Protein AF-A0A933JTI5-F1 (afdb_monomer)

Mean predicted aligned error: 12.19 Å

Structure (mmCIF, N/CA/C/O backbone):
data_AF-A0A933JTI5-F1
#
_entry.id   AF-A0A933JTI5-F1
#
loop_
_atom_site.group_PDB
_atom_site.id
_atom_site.type_symbol
_atom_site.label_atom_id
_atom_site.label_alt_id
_atom_site.label_comp_id
_atom_site.label_asym_id
_atom_site.label_entity_id
_atom_site.label_seq_id
_atom_site.pdbx_PDB_ins_code
_atom_site.Cartn_x
_atom_site.Cartn_y
_atom_site.Cartn_z
_atom_site.occupancy
_atom_site.B_iso_or_equiv
_atom_site.auth_seq_id
_atom_site.auth_comp_id
_atom_site.auth_asym_id
_atom_site.auth_atom_id
_atom_site.pdbx_PDB_model_num
ATOM 1 N N . MET A 1 1 ? 25.184 -1.494 -26.652 1.00 51.25 1 MET A N 1
ATOM 2 C CA . MET A 1 1 ? 24.958 -2.142 -25.342 1.00 51.25 1 MET A CA 1
ATOM 3 C C . MET A 1 1 ? 24.839 -1.019 -24.334 1.00 51.25 1 MET A C 1
ATOM 5 O O . MET A 1 1 ? 25.713 -0.165 -24.364 1.00 51.25 1 MET A O 1
ATOM 9 N N . LEU A 1 2 ? 23.760 -0.964 -23.547 1.00 55.84 2 LEU A N 1
ATOM 10 C CA . LEU A 1 2 ? 23.619 0.057 -22.503 1.00 55.84 2 LEU A CA 1
ATOM 11 C C . LEU A 1 2 ? 24.774 -0.099 -21.517 1.00 55.84 2 LEU A C 1
ATOM 13 O O . LEU A 1 2 ? 24.963 -1.194 -20.985 1.00 55.84 2 LEU A O 1
ATOM 17 N N . ASP A 1 3 ? 25.556 0.959 -21.324 1.00 48.34 3 ASP A N 1
ATOM 18 C CA . ASP A 1 3 ? 26.581 0.982 -20.292 1.00 48.34 3 ASP A CA 1
ATOM 19 C C . ASP A 1 3 ? 25.888 1.272 -18.951 1.00 48.34 3 ASP A C 1
ATOM 21 O O . ASP A 1 3 ? 25.441 2.402 -18.734 1.00 48.34 3 ASP A O 1
ATOM 25 N N . PRO A 1 4 ? 25.777 0.282 -18.041 1.00 51.25 4 PRO A N 1
ATOM 26 C CA . PRO A 1 4 ? 2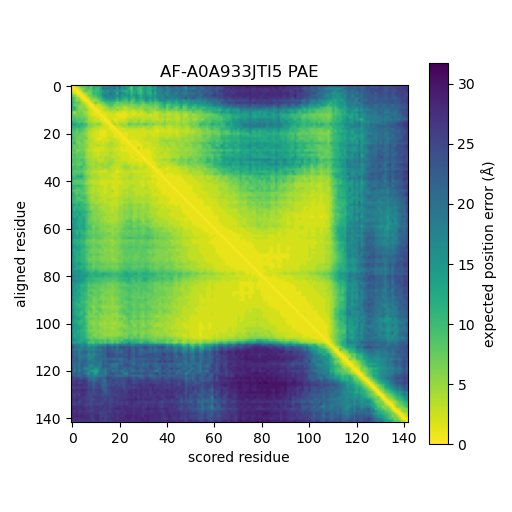5.067 0.450 -16.775 1.00 51.25 4 PRO A CA 1
ATOM 27 C C . PRO A 1 4 ? 25.748 1.452 -15.831 1.00 51.25 4 PRO A C 1
ATOM 29 O O . PRO A 1 4 ? 25.210 1.733 -14.761 1.00 51.25 4 PRO A O 1
ATOM 32 N N . SER A 1 5 ? 26.934 1.956 -16.190 1.00 47.00 5 SER A N 1
ATOM 33 C CA . SER A 1 5 ? 27.685 2.952 -15.429 1.00 47.00 5 SER A CA 1
ATOM 34 C C . SER A 1 5 ? 27.539 4.388 -15.950 1.00 47.00 5 SER A C 1
ATOM 36 O O . SER A 1 5 ? 27.927 5.314 -15.237 1.00 47.00 5 SER A O 1
ATOM 38 N N . VAL A 1 6 ? 26.961 4.587 -17.144 1.00 48.41 6 VAL A N 1
ATOM 39 C CA . VAL A 1 6 ? 26.878 5.904 -17.809 1.00 48.41 6 VAL A CA 1
ATOM 40 C C . VAL A 1 6 ? 25.435 6.308 -18.103 1.00 48.41 6 VAL A C 1
ATOM 42 O O . VAL A 1 6 ? 25.055 7.437 -17.795 1.00 48.41 6 VAL A O 1
ATOM 45 N N . ASP A 1 7 ? 24.618 5.384 -18.610 1.00 54.56 7 ASP A N 1
ATOM 46 C CA . ASP A 1 7 ? 23.222 5.647 -18.952 1.00 54.56 7 ASP A CA 1
ATOM 47 C C . ASP A 1 7 ? 22.291 4.892 -18.008 1.00 54.56 7 ASP A C 1
ATOM 49 O O . ASP A 1 7 ? 22.460 3.696 -17.757 1.00 54.56 7 ASP A O 1
ATOM 53 N N . SER A 1 8 ? 21.272 5.580 -17.484 1.00 65.44 8 SER A N 1
ATOM 54 C CA . SER A 1 8 ? 20.225 4.910 -16.717 1.00 65.44 8 SER A CA 1
ATOM 55 C C . SER A 1 8 ? 19.429 4.024 -17.672 1.00 65.44 8 SER A C 1
ATOM 57 O O . SER A 1 8 ? 18.761 4.554 -18.565 1.00 65.44 8 SER A O 1
ATOM 59 N N . PRO A 1 9 ? 19.396 2.691 -17.480 1.00 65.56 9 PRO A N 1
ATOM 60 C CA . PRO A 1 9 ? 18.611 1.817 -18.341 1.00 65.56 9 PRO A CA 1
ATOM 61 C C . PRO A 1 9 ? 17.138 2.228 -18.408 1.00 65.56 9 PRO A C 1
ATOM 63 O O . PRO A 1 9 ? 16.487 1.937 -19.400 1.00 65.56 9 PRO A O 1
ATOM 66 N N . ALA A 1 10 ? 16.617 2.929 -17.394 1.00 67.50 10 ALA A N 1
ATOM 67 C CA . ALA A 1 10 ? 15.246 3.425 -17.352 1.00 67.50 10 ALA A CA 1
ATOM 68 C C . ALA A 1 10 ? 14.937 4.530 -18.382 1.00 67.50 10 ALA A C 1
ATOM 70 O O . ALA A 1 10 ? 13.778 4.677 -18.761 1.00 67.50 10 ALA A O 1
ATOM 71 N N . ASP A 1 11 ? 15.928 5.289 -18.858 1.00 75.81 11 ASP A N 1
ATOM 72 C CA . ASP A 1 11 ? 15.692 6.408 -19.785 1.00 75.81 11 ASP A CA 1
ATOM 73 C C . ASP A 1 11 ? 15.437 5.965 -21.230 1.00 75.81 11 ASP A C 1
ATOM 75 O O . ASP A 1 11 ? 14.883 6.720 -22.031 1.00 75.81 11 ASP A O 1
ATOM 79 N N . HIS A 1 12 ? 15.761 4.711 -21.541 1.00 80.00 12 HIS A N 1
ATOM 80 C CA . HIS A 1 12 ? 15.584 4.112 -22.861 1.00 80.00 12 HIS A CA 1
ATOM 81 C C . HIS A 1 12 ? 14.244 3.394 -23.025 1.00 80.00 12 HIS A C 1
ATOM 83 O O . HIS A 1 12 ? 14.025 2.765 -24.062 1.00 80.00 12 HIS A O 1
ATOM 89 N N . TYR A 1 13 ? 13.364 3.456 -22.018 1.00 82.06 13 TYR A N 1
ATOM 90 C CA . TYR A 1 13 ? 12.059 2.810 -22.060 1.00 82.06 13 TYR A CA 1
ATOM 91 C C . TYR A 1 13 ? 10.942 3.707 -21.534 1.00 82.06 13 TYR A C 1
ATOM 93 O O . TYR A 1 13 ? 11.094 4.466 -20.577 1.00 82.06 13 TYR A O 1
ATOM 101 N N . VAL A 1 14 ? 9.761 3.523 -22.111 1.00 82.44 14 VAL A N 1
ATOM 102 C CA . VAL A 1 14 ? 8.489 3.976 -21.554 1.00 82.44 14 VAL A CA 1
ATOM 103 C C . VAL A 1 14 ? 7.682 2.749 -21.159 1.00 82.44 14 VAL A C 1
ATOM 105 O O . VAL A 1 14 ? 7.666 1.734 -21.858 1.00 82.44 14 VAL A O 1
ATOM 108 N N . ARG A 1 15 ? 7.027 2.820 -20.000 1.00 79.44 15 ARG A N 1
ATOM 109 C CA . ARG A 1 15 ? 6.127 1.760 -19.560 1.00 79.44 15 ARG A CA 1
ATOM 110 C C . ARG A 1 15 ? 4.769 1.950 -20.221 1.00 79.44 15 ARG A C 1
ATOM 112 O O . ARG A 1 15 ? 4.133 2.980 -20.031 1.00 79.44 15 ARG A O 1
ATOM 119 N N . GLU A 1 16 ? 4.302 0.919 -20.908 1.00 82.19 16 GLU A N 1
ATOM 120 C CA . GLU A 1 16 ? 2.923 0.826 -21.376 1.00 82.19 16 GLU A CA 1
ATOM 121 C C . GLU A 1 16 ? 2.284 -0.414 -20.755 1.00 82.19 16 GLU A C 1
ATOM 123 O O . GLU A 1 16 ? 2.695 -1.543 -21.023 1.00 82.19 16 GLU A O 1
ATOM 128 N N . ALA A 1 17 ? 1.307 -0.201 -19.870 1.00 78.19 17 ALA A N 1
ATOM 129 C CA . ALA A 1 17 ? 0.735 -1.248 -19.023 1.00 78.19 17 ALA A CA 1
ATOM 130 C C . ALA A 1 17 ? 1.829 -2.054 -18.280 1.00 78.19 17 ALA A C 1
ATOM 132 O O . ALA A 1 17 ? 2.570 -1.491 -17.467 1.00 78.19 17 ALA A O 1
ATOM 133 N N . ASP A 1 18 ? 1.933 -3.352 -18.582 1.00 77.06 18 ASP A N 1
ATOM 134 C CA . ASP A 1 18 ? 2.899 -4.295 -18.011 1.00 77.06 18 ASP A CA 1
ATOM 135 C C . ASP A 1 18 ? 4.072 -4.573 -18.961 1.00 77.06 18 ASP A C 1
ATOM 137 O O . ASP A 1 18 ? 4.745 -5.598 -18.837 1.00 77.06 18 ASP A O 1
ATOM 141 N N . GLU A 1 19 ? 4.337 -3.702 -19.932 1.00 83.00 19 GLU A N 1
ATOM 142 C CA . GLU A 1 19 ? 5.431 -3.815 -20.899 1.00 83.00 19 GLU A CA 1
ATOM 143 C C . GLU A 1 19 ? 6.368 -2.607 -20.818 1.00 83.00 19 GLU A C 1
ATOM 145 O O . GLU A 1 19 ? 5.972 -1.506 -20.433 1.00 83.00 19 GLU A O 1
ATOM 150 N N . LEU A 1 20 ? 7.637 -2.833 -21.155 1.00 84.38 20 LEU A N 1
ATOM 151 C CA . LEU A 1 20 ? 8.618 -1.777 -21.370 1.00 84.38 20 LEU A CA 1
ATOM 152 C C . LEU A 1 20 ? 8.825 -1.640 -22.871 1.00 84.38 20 LEU A C 1
ATOM 154 O O . LEU A 1 20 ? 9.313 -2.572 -23.516 1.00 84.38 20 LEU A O 1
ATOM 158 N N . LYS A 1 21 ? 8.430 -0.495 -23.421 1.00 86.81 21 LYS A N 1
ATOM 159 C CA . LYS A 1 21 ? 8.644 -0.166 -24.824 1.00 86.81 21 LYS A CA 1
ATOM 160 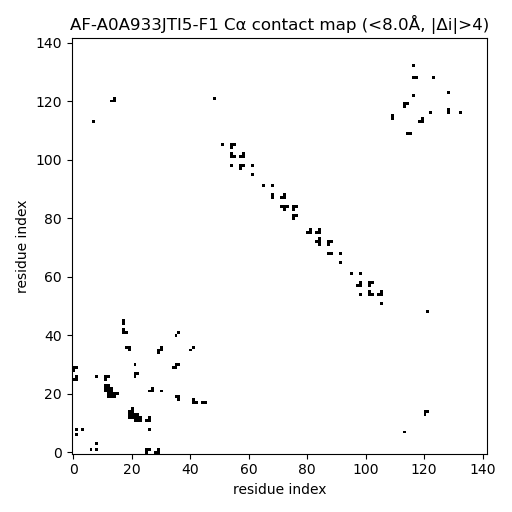C C . LYS A 1 21 ? 9.909 0.663 -24.966 1.00 86.81 21 LYS A C 1
ATOM 162 O O . LYS A 1 21 ? 10.036 1.663 -24.261 1.00 86.81 21 LYS A O 1
ATOM 167 N N . PRO A 1 22 ? 10.844 0.257 -25.832 1.00 89.31 22 PRO A N 1
ATOM 168 C CA . PRO A 1 22 ? 12.053 1.026 -26.048 1.00 89.31 22 PRO A CA 1
ATOM 169 C C . PRO A 1 22 ? 11.726 2.364 -26.719 1.00 89.31 22 PRO A C 1
ATOM 171 O O . PRO A 1 22 ? 10.848 2.439 -27.576 1.00 89.31 22 PRO A O 1
ATOM 174 N N . THR A 1 23 ? 12.440 3.415 -26.328 1.00 88.81 23 THR A N 1
ATOM 175 C CA . THR A 1 23 ? 12.347 4.761 -26.918 1.00 88.81 23 THR A CA 1
ATOM 176 C C . THR A 1 23 ? 13.654 5.219 -27.557 1.00 88.81 23 THR A C 1
ATOM 178 O O . THR A 1 23 ? 13.728 6.338 -28.060 1.00 88.81 23 THR A O 1
ATOM 181 N N . SER A 1 24 ? 14.688 4.374 -27.539 1.00 86.00 24 SER A N 1
ATOM 182 C CA . SER A 1 24 ? 15.969 4.629 -28.198 1.00 86.00 24 SER A CA 1
ATOM 183 C C . SER A 1 24 ? 16.512 3.366 -28.883 1.00 86.00 24 SER A C 1
ATOM 185 O O . SER A 1 24 ? 16.121 2.254 -28.505 1.00 86.00 24 SER A O 1
ATOM 187 N N . PRO A 1 25 ? 17.464 3.510 -29.826 1.00 85.31 25 PRO A N 1
ATOM 188 C CA . PRO A 1 25 ? 18.138 2.380 -30.472 1.00 85.31 25 PRO A CA 1
ATOM 189 C C . PRO A 1 25 ? 18.811 1.409 -29.485 1.00 85.31 25 PRO A C 1
ATOM 191 O O . PRO A 1 25 ? 18.786 0.191 -29.663 1.00 85.31 25 PRO A O 1
ATOM 194 N N . GLU A 1 26 ? 19.388 1.923 -28.399 1.00 81.94 26 GLU A N 1
ATOM 195 C CA . GLU A 1 26 ? 20.010 1.120 -27.342 1.00 81.94 26 GLU A CA 1
ATOM 196 C C . GLU A 1 26 ? 18.968 0.322 -26.549 1.00 81.94 26 GLU A C 1
ATOM 198 O O . GLU A 1 26 ? 19.221 -0.829 -26.168 1.00 81.94 26 GLU A O 1
ATOM 203 N N . GLY A 1 27 ? 17.787 0.909 -26.333 1.00 83.25 27 GLY A N 1
ATOM 204 C CA . GLY A 1 27 ? 16.629 0.234 -25.756 1.00 83.25 27 GLY A CA 1
ATOM 205 C C . GLY A 1 27 ? 16.096 -0.871 -26.667 1.00 83.25 27 GLY A C 1
ATOM 206 O O . GLY A 1 27 ? 15.780 -1.956 -26.185 1.00 83.25 27 GLY A O 1
ATOM 207 N N . GLU A 1 28 ? 16.037 -0.644 -27.983 1.00 85.88 28 GLU A N 1
ATOM 208 C CA . GLU A 1 28 ? 15.601 -1.654 -28.960 1.00 85.88 28 GLU A CA 1
ATOM 209 C C . GLU A 1 28 ? 16.532 -2.867 -28.968 1.00 85.88 28 GLU A C 1
ATOM 211 O O . GLU A 1 28 ? 16.068 -4.002 -28.826 1.00 85.88 28 GLU A O 1
ATOM 216 N N . TYR A 1 29 ? 17.844 -2.628 -29.053 1.00 83.44 29 TYR A N 1
ATOM 217 C CA . TYR A 1 29 ? 18.853 -3.684 -28.976 1.00 83.44 29 TYR A CA 1
ATOM 218 C C . TYR A 1 29 ? 18.723 -4.482 -27.676 1.00 83.44 29 TYR A C 1
ATOM 220 O O . TYR A 1 29 ? 18.681 -5.710 -27.678 1.00 83.44 29 TYR A O 1
ATOM 228 N N . THR A 1 30 ? 18.616 -3.784 -26.547 1.00 81.12 30 THR A N 1
ATOM 229 C CA . THR A 1 30 ? 18.526 -4.423 -25.231 1.00 81.12 30 THR A CA 1
ATOM 230 C C . THR A 1 30 ? 17.213 -5.198 -25.071 1.00 81.12 30 THR A C 1
ATOM 232 O O . THR A 1 30 ? 17.215 -6.291 -24.511 1.00 81.12 30 THR A O 1
ATOM 235 N N . SER A 1 31 ? 16.103 -4.694 -25.615 1.00 83.94 31 SER A N 1
ATOM 236 C CA . SER A 1 31 ? 14.810 -5.383 -25.619 1.00 83.94 31 SER A CA 1
ATOM 237 C C . SER A 1 31 ? 14.879 -6.727 -26.350 1.00 83.94 31 SER A C 1
ATOM 239 O O . SER A 1 31 ? 14.381 -7.723 -25.825 1.00 83.94 31 SER A O 1
ATOM 241 N N . GLN A 1 32 ? 15.545 -6.760 -27.511 1.00 81.62 32 GLN A N 1
ATOM 242 C CA . GLN A 1 32 ? 15.720 -7.966 -28.328 1.00 81.62 32 GLN A CA 1
ATOM 243 C C . GLN A 1 32 ? 16.707 -8.964 -27.711 1.00 81.62 32 GLN A C 1
ATOM 245 O O . GLN A 1 32 ? 16.478 -10.165 -27.761 1.00 81.62 32 GLN A O 1
ATOM 250 N N . VAL A 1 33 ? 17.811 -8.484 -27.131 1.00 86.00 33 VAL A N 1
ATOM 251 C CA . VAL A 1 33 ? 18.865 -9.358 -26.589 1.00 86.00 33 VAL A CA 1
ATOM 252 C C . VAL A 1 33 ? 18.499 -9.940 -25.224 1.00 86.00 33 VAL A C 1
ATOM 254 O O . VAL A 1 33 ? 18.888 -11.062 -24.910 1.00 86.00 33 VAL A O 1
ATOM 257 N N . TYR A 1 34 ? 17.772 -9.187 -24.396 1.00 80.50 34 TYR A N 1
ATOM 258 C CA . TYR A 1 34 ? 17.489 -9.571 -23.011 1.00 80.50 34 TYR A CA 1
ATOM 259 C C . TYR A 1 34 ? 16.046 -9.997 -22.763 1.00 80.50 34 TYR A C 1
ATOM 261 O O . TYR A 1 34 ? 15.690 -10.170 -21.595 1.00 80.50 34 TYR A O 1
ATOM 269 N N . ASP A 1 35 ? 15.213 -10.132 -23.798 1.00 85.31 35 ASP A N 1
ATOM 270 C CA . ASP A 1 35 ? 13.793 -10.488 -23.690 1.00 85.31 35 ASP A CA 1
ATOM 271 C C . ASP A 1 35 ? 13.115 -9.763 -22.517 1.00 85.31 35 ASP A C 1
ATOM 273 O O . ASP A 1 35 ? 12.619 -10.354 -21.548 1.00 85.31 35 ASP A O 1
ATOM 277 N N . ILE A 1 36 ? 13.181 -8.429 -22.540 1.00 81.38 36 ILE A N 1
ATOM 278 C CA . ILE A 1 36 ? 12.776 -7.584 -21.403 1.00 81.38 36 ILE A CA 1
ATOM 279 C C . ILE A 1 36 ? 11.277 -7.716 -21.068 1.00 81.38 36 ILE A C 1
ATOM 281 O O . ILE A 1 36 ? 10.841 -7.486 -19.930 1.00 81.38 36 ILE A O 1
ATOM 285 N N . ASN A 1 37 ? 10.490 -8.144 -22.057 1.00 86.31 37 ASN A N 1
ATOM 286 C CA . ASN A 1 37 ? 9.055 -8.391 -21.967 1.00 86.31 37 ASN A CA 1
ATOM 287 C C . ASN A 1 37 ? 8.690 -9.881 -21.903 1.00 86.31 37 ASN A C 1
ATOM 289 O O . ASN A 1 37 ? 7.526 -10.217 -22.117 1.00 86.31 37 ASN A O 1
ATOM 293 N N . GLU A 1 38 ? 9.628 -10.772 -21.554 1.00 90.81 38 GLU A N 1
ATOM 294 C CA . GLU A 1 38 ? 9.271 -12.170 -21.295 1.00 90.81 38 GLU A CA 1
ATOM 295 C C . GLU A 1 38 ? 8.136 -12.268 -20.244 1.00 90.81 38 GLU A C 1
ATOM 297 O O . GLU A 1 38 ? 8.092 -11.460 -19.300 1.00 90.81 38 GLU A O 1
ATOM 302 N N . PRO A 1 39 ? 7.225 -13.258 -20.346 1.00 89.81 39 PRO A N 1
ATOM 303 C CA . PRO A 1 39 ? 6.037 -13.343 -19.490 1.00 89.81 39 PRO A CA 1
ATOM 304 C C . PRO A 1 39 ? 6.339 -13.276 -17.987 1.00 89.81 39 PRO A C 1
ATOM 306 O O . PRO A 1 39 ? 5.620 -12.627 -17.227 1.00 89.81 39 PRO A O 1
ATOM 309 N N . ARG A 1 40 ? 7.449 -13.888 -17.555 1.00 87.00 40 ARG A N 1
ATOM 310 C CA . ARG A 1 40 ? 7.903 -13.862 -16.159 1.00 87.00 40 ARG A CA 1
ATOM 311 C C . ARG A 1 40 ? 8.264 -12.447 -15.688 1.00 87.00 40 ARG A C 1
ATOM 313 O O . ARG A 1 40 ? 7.824 -12.042 -14.613 1.00 87.00 40 ARG A O 1
ATOM 320 N N . LYS A 1 41 ? 9.040 -11.683 -16.467 1.00 83.00 41 LYS A N 1
ATOM 321 C CA . LYS A 1 41 ? 9.429 -10.298 -16.125 1.00 83.00 41 LYS A CA 1
ATOM 322 C C . LYS A 1 41 ? 8.224 -9.367 -16.105 1.00 83.00 41 LYS A C 1
ATOM 324 O O . LYS A 1 41 ? 8.142 -8.509 -15.228 1.00 83.00 41 LYS A O 1
ATOM 329 N N . ARG A 1 42 ? 7.271 -9.564 -17.020 1.00 84.94 42 ARG A N 1
ATOM 330 C CA . ARG A 1 42 ? 6.000 -8.825 -17.028 1.00 84.94 42 ARG A CA 1
ATOM 331 C C . ARG A 1 42 ? 5.194 -9.070 -15.758 1.00 84.94 42 ARG A C 1
ATOM 333 O O . ARG A 1 42 ? 4.813 -8.113 -15.092 1.00 84.94 42 ARG A O 1
ATOM 340 N N . ALA A 1 43 ? 5.007 -10.335 -15.378 1.00 81.44 43 ALA A N 1
ATOM 341 C CA . ALA A 1 43 ? 4.285 -10.699 -14.159 1.00 81.44 43 ALA A CA 1
ATOM 342 C C . ALA A 1 43 ? 4.937 -10.104 -12.898 1.00 81.44 43 ALA A C 1
ATOM 344 O O . ALA A 1 43 ? 4.243 -9.587 -12.024 1.00 81.44 43 ALA A O 1
ATOM 345 N N . LEU A 1 44 ? 6.273 -10.116 -12.823 1.00 80.56 44 LEU A N 1
ATOM 346 C CA . LEU A 1 44 ? 7.011 -9.491 -11.722 1.00 80.56 44 LEU A CA 1
ATOM 347 C C . LEU A 1 44 ? 6.830 -7.968 -11.680 1.00 80.56 44 LEU A C 1
ATOM 349 O O . LEU A 1 44 ? 6.643 -7.419 -10.597 1.00 80.56 44 LEU A O 1
ATOM 353 N N . ARG A 1 45 ? 6.864 -7.286 -12.833 1.00 82.94 45 ARG A N 1
ATOM 354 C CA . ARG A 1 45 ? 6.634 -5.834 -12.919 1.00 82.94 45 ARG A CA 1
ATOM 355 C C . ARG A 1 45 ? 5.215 -5.456 -12.505 1.00 82.94 45 ARG A C 1
ATOM 357 O O . ARG A 1 45 ? 5.065 -4.543 -11.698 1.00 82.94 45 ARG A O 1
ATOM 364 N N . LYS A 1 46 ? 4.210 -6.194 -12.985 1.00 83.06 46 LYS A N 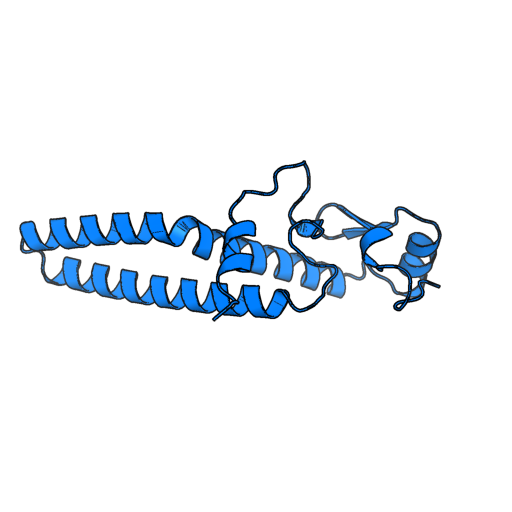1
ATOM 365 C CA . LYS A 1 46 ? 2.809 -6.020 -12.587 1.00 83.06 46 LYS A CA 1
ATOM 366 C C . LYS A 1 46 ? 2.645 -6.143 -11.074 1.00 83.06 46 LYS A C 1
ATOM 368 O O . LYS A 1 46 ? 2.174 -5.213 -10.430 1.00 83.06 46 LYS A O 1
ATOM 373 N N . ARG A 1 47 ? 3.124 -7.251 -10.500 1.00 83.00 47 ARG A N 1
ATOM 374 C CA . ARG A 1 47 ? 3.057 -7.497 -9.056 1.00 83.00 47 ARG A CA 1
ATOM 375 C C . ARG A 1 47 ? 3.734 -6.383 -8.257 1.00 83.00 47 ARG A C 1
ATOM 377 O O . ARG A 1 47 ? 3.168 -5.904 -7.284 1.00 83.00 47 ARG A O 1
ATOM 384 N N . ARG A 1 48 ? 4.931 -5.957 -8.674 1.00 82.88 48 ARG A N 1
ATOM 385 C CA . ARG A 1 48 ? 5.640 -4.840 -8.032 1.00 82.88 48 ARG A CA 1
ATOM 386 C C . ARG A 1 48 ? 4.818 -3.562 -8.045 1.00 82.88 48 ARG A C 1
ATOM 388 O O . ARG A 1 48 ? 4.798 -2.854 -7.048 1.00 82.88 48 ARG A O 1
ATOM 395 N N . PHE A 1 49 ? 4.181 -3.255 -9.170 1.00 81.94 49 PHE A N 1
ATOM 396 C CA . PHE A 1 49 ? 3.356 -2.063 -9.290 1.00 81.94 49 PHE A CA 1
ATOM 397 C C . PHE A 1 49 ? 2.146 -2.129 -8.354 1.00 81.94 49 PHE A C 1
ATOM 399 O O . PHE A 1 49 ? 1.926 -1.195 -7.597 1.00 81.94 49 PHE A O 1
ATOM 406 N N . GLU A 1 50 ? 1.432 -3.255 -8.332 1.00 83.94 50 GLU A N 1
ATOM 407 C CA . GLU A 1 50 ? 0.295 -3.476 -7.429 1.00 83.94 50 GLU A CA 1
ATOM 408 C C . GLU A 1 50 ? 0.700 -3.361 -5.947 1.00 83.94 50 GLU A C 1
ATOM 410 O O . GLU A 1 50 ? 0.018 -2.697 -5.165 1.00 83.94 50 GLU A O 1
ATOM 415 N N . GLU A 1 51 ? 1.833 -3.958 -5.562 1.00 85.25 51 GLU A N 1
ATOM 416 C CA . GLU A 1 51 ? 2.383 -3.867 -4.203 1.00 85.25 51 GLU A CA 1
ATOM 417 C C . GLU A 1 51 ? 2.759 -2.420 -3.841 1.00 85.25 51 GLU A C 1
ATOM 419 O O . GLU A 1 51 ? 2.364 -1.931 -2.783 1.00 85.25 51 GLU A O 1
ATOM 424 N N . LEU A 1 52 ? 3.460 -1.709 -4.733 1.00 82.75 52 LEU A N 1
ATOM 425 C CA . LEU A 1 52 ? 3.842 -0.309 -4.531 1.00 82.75 52 LEU A CA 1
ATOM 426 C C . LEU A 1 52 ? 2.622 0.600 -4.395 1.00 82.75 52 LEU A C 1
ATOM 428 O O . LEU A 1 52 ? 2.580 1.403 -3.466 1.00 82.75 52 LEU A O 1
ATOM 432 N N . THR A 1 53 ? 1.627 0.460 -5.274 1.00 84.62 53 THR A N 1
ATOM 433 C CA . THR A 1 53 ? 0.375 1.220 -5.190 1.00 84.62 53 THR A CA 1
ATOM 434 C C . THR A 1 53 ? -0.311 0.972 -3.852 1.00 84.62 53 THR A C 1
ATOM 436 O O . THR A 1 53 ? -0.635 1.924 -3.151 1.00 84.62 53 THR A O 1
ATOM 439 N N . SER A 1 54 ? -0.430 -0.291 -3.432 1.00 84.75 54 SER A N 1
ATOM 440 C CA . SER A 1 54 ? -1.045 -0.633 -2.148 1.00 84.75 54 SER A CA 1
ATOM 441 C C . SER A 1 54 ? -0.306 -0.025 -0.948 1.00 84.75 54 SER A C 1
ATOM 443 O O . SER A 1 54 ? -0.944 0.476 -0.018 1.00 84.75 54 SER A O 1
ATOM 445 N N . TRP A 1 55 ? 1.029 -0.041 -0.949 1.00 86.88 55 TRP A N 1
ATOM 446 C CA . TRP A 1 55 ? 1.819 0.556 0.130 1.00 86.88 55 TRP A CA 1
ATOM 447 C C . TRP A 1 55 ? 1.726 2.077 0.147 1.00 86.88 55 TRP A C 1
ATOM 449 O O . TRP A 1 55 ? 1.588 2.655 1.225 1.00 86.88 55 TRP A O 1
ATOM 459 N N . ILE A 1 56 ? 1.775 2.716 -1.026 1.00 86.50 56 ILE A N 1
ATOM 460 C CA . ILE A 1 56 ? 1.596 4.164 -1.165 1.00 86.50 56 ILE A CA 1
ATOM 461 C C . ILE A 1 56 ? 0.221 4.549 -0.622 1.00 86.50 56 ILE A C 1
ATOM 463 O O . ILE A 1 56 ? 0.150 5.370 0.288 1.00 86.50 56 ILE A O 1
ATOM 467 N N . ASP A 1 57 ? -0.850 3.899 -1.076 1.00 87.38 57 ASP A N 1
ATOM 468 C CA . ASP A 1 57 ? -2.212 4.181 -0.616 1.00 87.38 57 ASP A CA 1
ATOM 469 C C . ASP A 1 57 ? -2.351 4.027 0.902 1.00 87.38 57 ASP A C 1
ATOM 471 O O . ASP A 1 57 ? -2.988 4.852 1.561 1.00 87.38 57 ASP A O 1
ATOM 475 N N . CYS A 1 58 ? -1.725 3.001 1.483 1.00 89.12 58 CYS A N 1
ATOM 476 C CA . CYS A 1 58 ? -1.749 2.766 2.924 1.00 89.12 58 CYS A CA 1
ATOM 477 C C . CYS A 1 58 ? -1.108 3.918 3.716 1.00 89.12 58 CYS A C 1
ATOM 479 O O . CYS A 1 58 ? -1.657 4.333 4.740 1.00 89.12 58 CYS A O 1
ATOM 481 N N . VAL A 1 59 ? 0.025 4.440 3.235 1.00 89.62 59 VAL A N 1
ATOM 482 C CA . VAL A 1 59 ? 0.763 5.538 3.878 1.00 89.62 59 VAL A CA 1
ATOM 483 C C . VAL A 1 59 ? 0.079 6.885 3.645 1.00 89.62 59 VAL A C 1
ATOM 485 O O . VAL A 1 59 ? -0.050 7.669 4.583 1.00 89.62 59 VAL A O 1
ATOM 488 N N . LEU A 1 60 ? -0.398 7.155 2.427 1.00 87.69 60 LEU A N 1
ATOM 489 C CA . LEU A 1 60 ? -1.041 8.427 2.085 1.00 87.69 60 LEU A CA 1
ATOM 490 C C . LEU A 1 60 ? -2.348 8.643 2.847 1.00 87.69 60 LEU A C 1
ATOM 492 O O . LEU A 1 60 ? -2.637 9.754 3.285 1.00 87.69 60 LEU A O 1
ATOM 496 N N . ASN A 1 61 ? -3.120 7.576 3.044 1.00 90.31 61 ASN A N 1
ATOM 497 C CA . ASN A 1 61 ? -4.407 7.658 3.727 1.00 90.31 61 ASN A CA 1
ATOM 498 C C . ASN A 1 61 ? -4.297 7.486 5.251 1.00 90.31 61 ASN A C 1
ATOM 500 O O . ASN A 1 61 ? -5.320 7.504 5.936 1.00 90.31 61 ASN A O 1
ATOM 504 N N . GLU A 1 62 ? -3.081 7.345 5.796 1.00 91.50 62 GLU A N 1
ATOM 505 C CA . GLU A 1 62 ? -2.839 7.046 7.212 1.00 91.50 62 GLU A CA 1
ATOM 506 C C . GLU A 1 62 ? -3.513 8.001 8.180 1.00 91.50 62 GLU A C 1
ATOM 508 O O . GLU A 1 62 ? -4.259 7.571 9.060 1.00 91.50 62 GLU A O 1
ATOM 513 N N . ALA A 1 63 ? -3.291 9.296 7.994 1.00 90.12 63 ALA A N 1
ATOM 514 C CA . ALA A 1 63 ? -3.869 10.303 8.870 1.00 90.12 63 ALA A CA 1
ATOM 515 C C . ALA A 1 63 ? -5.406 10.265 8.848 1.00 90.12 63 ALA A C 1
ATOM 517 O O . ALA A 1 63 ? -6.046 10.414 9.891 1.00 90.12 63 ALA A O 1
ATOM 518 N N . GLN A 1 64 ? -5.995 10.029 7.672 1.00 93.50 64 GLN A N 1
ATOM 519 C CA . GLN A 1 64 ? -7.442 10.028 7.500 1.00 93.50 64 GLN A CA 1
ATOM 520 C C . GLN A 1 64 ? -8.081 8.833 8.211 1.00 93.50 64 GLN A C 1
ATOM 522 O O . GLN A 1 64 ? -8.933 9.030 9.076 1.00 93.50 64 GLN A O 1
ATOM 527 N N . TRP A 1 65 ? -7.625 7.603 7.947 1.00 94.12 65 TRP A N 1
ATOM 528 C CA . TRP A 1 65 ? -8.216 6.441 8.616 1.00 94.12 65 TRP A CA 1
ATOM 529 C C . TRP A 1 65 ? -7.920 6.417 10.124 1.00 94.12 65 TRP A C 1
ATOM 531 O O . TRP A 1 65 ? -8.740 5.912 10.892 1.00 94.12 65 TRP A O 1
ATOM 541 N N . GLN A 1 66 ? -6.800 6.992 10.589 1.00 94.25 66 GLN A N 1
ATOM 542 C CA . GLN A 1 66 ? -6.522 7.142 12.027 1.00 94.25 66 GLN A CA 1
ATOM 543 C C . GLN A 1 66 ? -7.525 8.071 12.705 1.00 94.25 66 GLN A C 1
ATOM 545 O O . GLN A 1 66 ? -8.014 7.760 13.796 1.00 94.25 66 GLN A O 1
ATOM 550 N N . LYS A 1 67 ? -7.849 9.192 12.057 1.00 96.12 67 LYS A N 1
ATOM 551 C CA . LYS A 1 67 ? -8.858 10.134 12.536 1.00 96.12 67 LYS A CA 1
ATOM 552 C C . LYS A 1 67 ? -10.235 9.475 12.582 1.00 96.12 67 LYS A C 1
ATOM 554 O O . LYS A 1 67 ? -10.893 9.526 13.618 1.00 96.12 67 LYS A O 1
ATOM 559 N N . ASP A 1 68 ? -10.632 8.811 11.500 1.00 97.06 68 ASP A N 1
ATOM 560 C CA . ASP A 1 68 ? -11.948 8.176 11.395 1.00 97.06 68 ASP A CA 1
ATOM 561 C C . ASP A 1 68 ? -12.129 7.062 12.434 1.00 97.06 68 ASP A C 1
ATOM 563 O O . ASP A 1 68 ? -13.173 6.974 13.082 1.00 97.06 68 ASP A O 1
ATOM 567 N N . LEU A 1 69 ? -11.092 6.250 12.668 1.00 96.44 69 LEU A N 1
ATOM 568 C CA . LEU A 1 69 ? -11.128 5.223 13.710 1.00 96.44 69 LEU A CA 1
ATOM 569 C C . LEU A 1 69 ? -11.154 5.815 15.115 1.00 96.44 69 LEU A C 1
ATOM 571 O O . LEU A 1 69 ? -11.877 5.296 15.959 1.00 96.44 69 LEU A O 1
ATOM 575 N N . SER A 1 70 ? -10.410 6.892 15.372 1.00 96.94 70 SER A N 1
ATOM 576 C CA . SER A 1 70 ? -10.437 7.568 16.676 1.00 96.94 70 SER A CA 1
ATOM 577 C C . SER A 1 70 ? -11.843 8.081 16.996 1.00 96.94 70 SER A C 1
ATOM 579 O O . SER A 1 70 ? -12.381 7.766 18.055 1.00 96.94 70 SER A O 1
ATOM 581 N N . LEU A 1 71 ? -12.488 8.753 16.036 1.00 98.00 71 LEU A N 1
ATOM 582 C CA . LEU A 1 71 ? -13.870 9.224 16.174 1.00 98.00 71 LEU A CA 1
ATOM 583 C C . LEU A 1 71 ? -14.859 8.067 16.380 1.00 98.00 71 LEU A C 1
ATOM 585 O O . LEU A 1 71 ? -15.753 8.152 17.221 1.00 98.00 71 LEU A O 1
ATOM 589 N N . ALA A 1 72 ? -14.696 6.962 15.647 1.00 97.75 72 ALA A N 1
ATOM 590 C CA . ALA A 1 72 ? -15.552 5.787 15.797 1.00 97.75 72 ALA A CA 1
ATOM 591 C C . ALA A 1 72 ? -15.386 5.104 17.168 1.00 97.75 72 ALA A C 1
ATOM 593 O O . ALA A 1 72 ? -16.369 4.628 17.741 1.00 97.75 72 ALA A O 1
ATOM 594 N N . ILE A 1 73 ? -14.161 5.059 17.701 1.00 97.88 73 ILE A N 1
ATOM 595 C CA . ILE A 1 73 ? -13.868 4.531 19.040 1.00 97.88 73 ILE A CA 1
ATOM 596 C C . ILE A 1 73 ? -14.513 5.420 20.104 1.00 97.88 73 ILE A C 1
ATOM 598 O O . ILE A 1 73 ? -15.205 4.905 20.980 1.00 97.88 73 ILE A O 1
ATOM 602 N N . GLU A 1 74 ? -14.335 6.739 20.016 1.00 97.88 74 GLU A N 1
ATOM 603 C CA . GLU A 1 74 ? -14.940 7.700 20.945 1.00 97.88 74 GLU A CA 1
ATOM 604 C C . GLU A 1 74 ? -16.466 7.584 20.965 1.00 97.88 74 GLU A C 1
ATOM 606 O O . GLU A 1 74 ? -17.063 7.482 22.038 1.00 97.88 74 GLU A O 1
ATOM 611 N N . ALA A 1 75 ? -17.098 7.507 19.791 1.00 98.19 75 ALA A N 1
ATOM 612 C CA . ALA A 1 75 ? -18.542 7.325 19.677 1.00 98.19 75 ALA A CA 1
ATOM 613 C C . ALA A 1 75 ? -19.015 6.001 20.307 1.00 98.19 75 ALA A C 1
ATOM 615 O O . ALA A 1 75 ? -20.014 5.979 21.026 1.00 98.19 75 ALA A O 1
ATOM 616 N N . ALA A 1 76 ? -18.287 4.900 20.088 1.00 97.88 76 ALA A N 1
ATOM 617 C CA . ALA A 1 76 ? -18.606 3.609 20.701 1.00 97.88 76 ALA A CA 1
ATOM 618 C C . ALA A 1 76 ? -18.477 3.654 22.234 1.00 97.88 76 ALA A C 1
ATOM 620 O O . ALA A 1 76 ? -19.324 3.110 22.940 1.00 97.88 76 ALA A O 1
ATOM 621 N N . LEU A 1 77 ? -17.457 4.337 22.762 1.00 97.62 77 LEU A N 1
ATOM 622 C CA . LEU A 1 77 ? -17.277 4.517 24.204 1.00 97.62 77 LEU A CA 1
ATOM 623 C C . LEU A 1 77 ? -18.392 5.370 24.821 1.00 97.62 77 LEU A C 1
ATOM 625 O O . LEU A 1 77 ? -18.921 5.001 25.868 1.00 97.62 77 LEU A O 1
ATOM 629 N N . GLN A 1 78 ? -18.796 6.461 24.164 1.00 97.81 78 GLN A N 1
ATOM 630 C CA . GLN A 1 78 ? -19.927 7.292 24.602 1.00 97.81 78 GLN A CA 1
ATOM 631 C C . GLN A 1 78 ? -21.245 6.508 24.622 1.00 97.81 78 GLN A C 1
ATOM 633 O O . GLN A 1 78 ? -22.051 6.671 25.536 1.00 97.81 78 GLN A O 1
ATOM 638 N N . ALA A 1 79 ? -21.439 5.608 23.657 1.00 97.75 79 ALA A N 1
ATOM 639 C CA . ALA A 1 79 ? -22.585 4.705 23.603 1.00 97.75 79 ALA A CA 1
ATOM 640 C C . ALA A 1 79 ? -22.481 3.510 24.575 1.00 97.75 79 ALA A C 1
ATOM 642 O O . ALA A 1 79 ? -23.368 2.661 24.594 1.00 97.75 79 ALA A O 1
ATOM 643 N N . SER A 1 80 ? -21.420 3.424 25.389 1.00 97.38 80 SER A N 1
ATOM 644 C CA . SER A 1 80 ? -21.130 2.275 26.265 1.00 97.38 80 SER A CA 1
ATOM 645 C C . SER A 1 80 ? -20.991 0.932 25.520 1.00 97.38 80 SER A C 1
ATOM 647 O O . SER A 1 80 ? -21.119 -0.137 26.114 1.00 97.38 80 SER A O 1
ATOM 649 N N . GLU A 1 81 ? -20.670 0.962 24.223 1.00 97.62 81 GLU A N 1
ATOM 650 C CA . GLU A 1 81 ? -20.433 -0.207 23.366 1.00 97.62 81 GLU A CA 1
ATOM 651 C C . GLU A 1 81 ? -18.974 -0.690 23.493 1.00 97.62 81 GLU A C 1
ATOM 653 O O . GLU A 1 81 ? -18.179 -0.633 22.550 1.00 97.62 81 GLU A O 1
ATOM 658 N N . THR A 1 82 ? -18.591 -1.165 24.680 1.00 95.56 82 THR A N 1
ATOM 659 C CA . THR A 1 82 ? -17.190 -1.487 25.020 1.00 95.56 82 THR A CA 1
ATOM 660 C C . THR A 1 82 ? -16.552 -2.558 24.125 1.00 95.56 82 THR A C 1
ATOM 662 O O . THR A 1 82 ? -15.400 -2.402 23.721 1.00 95.56 82 THR A O 1
ATOM 665 N N . ASP A 1 83 ? -17.288 -3.609 23.742 1.00 97.50 83 ASP A N 1
ATOM 666 C CA . ASP A 1 83 ? -16.797 -4.648 22.816 1.00 97.50 83 ASP A CA 1
ATOM 667 C C . ASP A 1 83 ? -16.498 -4.074 21.420 1.00 97.50 83 ASP A C 1
ATOM 669 O O . ASP A 1 83 ? -15.469 -4.370 20.809 1.00 97.50 83 ASP A O 1
ATOM 673 N N . LYS A 1 84 ? -17.352 -3.173 20.926 1.00 96.94 84 LYS A N 1
ATOM 674 C CA . LYS A 1 84 ? -17.134 -2.501 19.641 1.00 96.94 84 LYS A CA 1
ATOM 675 C C . LYS A 1 84 ? -15.924 -1.573 19.702 1.00 96.94 84 LYS A C 1
ATOM 677 O O . LYS A 1 84 ? -15.091 -1.616 18.799 1.00 96.94 84 LYS A O 1
ATOM 682 N N . ALA A 1 85 ? -15.789 -0.787 20.771 1.00 96.88 85 ALA A N 1
ATOM 683 C CA . ALA A 1 85 ? -14.625 0.071 20.985 1.00 96.88 85 ALA A CA 1
ATOM 684 C C . ALA A 1 85 ? -13.316 -0.742 21.031 1.00 96.88 85 ALA A C 1
ATOM 686 O O . ALA A 1 85 ? -12.311 -0.336 20.439 1.00 96.88 85 ALA A O 1
ATOM 687 N N . LEU A 1 86 ? -13.334 -1.926 21.658 1.00 97.62 86 LEU A N 1
ATOM 688 C CA . LEU A 1 86 ? -12.193 -2.843 21.685 1.00 97.62 86 LEU A CA 1
ATOM 689 C C . LEU A 1 86 ? -11.832 -3.350 20.281 1.00 97.62 86 LEU A C 1
ATOM 691 O O . LEU A 1 86 ? -10.668 -3.276 19.885 1.00 97.62 86 LEU A O 1
ATOM 695 N N . ARG A 1 87 ? -12.815 -3.814 19.500 1.00 98.00 87 ARG A N 1
ATOM 696 C CA . ARG A 1 87 ? -12.590 -4.289 18.120 1.00 98.00 87 ARG A CA 1
ATOM 697 C C . ARG A 1 87 ? -12.053 -3.188 17.208 1.00 98.00 87 ARG A C 1
ATOM 699 O O . ARG A 1 87 ? -11.121 -3.426 16.443 1.00 98.00 87 ARG A O 1
ATOM 706 N N . LEU A 1 88 ? -12.596 -1.974 17.314 1.00 97.38 88 LEU A N 1
ATOM 707 C CA . LEU A 1 88 ? -12.110 -0.813 16.563 1.00 97.38 88 LEU A CA 1
ATOM 708 C C . LEU A 1 88 ? -10.673 -0.444 16.956 1.00 97.38 88 LEU A C 1
ATOM 710 O O . LEU A 1 88 ? -9.854 -0.142 16.090 1.00 97.38 88 LEU A O 1
ATOM 714 N N . SER A 1 89 ? -10.334 -0.544 18.243 1.00 96.19 89 SER A N 1
ATOM 715 C CA . SER A 1 89 ? -8.969 -0.311 18.730 1.00 96.19 89 SER A CA 1
ATOM 716 C C . SER A 1 89 ? -7.975 -1.345 18.187 1.00 96.19 89 SER A C 1
ATOM 718 O O . SER A 1 89 ? -6.880 -0.981 17.753 1.00 96.19 89 SER A O 1
ATOM 720 N N . GLN A 1 90 ? -8.363 -2.624 18.143 1.00 97.75 90 GLN A N 1
ATOM 721 C CA . GLN A 1 90 ? -7.559 -3.695 17.539 1.00 97.75 90 GLN A CA 1
ATOM 722 C C . GLN A 1 90 ? -7.355 -3.471 16.035 1.00 97.75 90 GLN A C 1
ATOM 724 O O . GLN A 1 90 ? -6.236 -3.608 15.537 1.00 97.75 90 GLN A O 1
ATOM 729 N N . LEU A 1 91 ? -8.405 -3.059 15.318 1.00 96.50 91 LEU A N 1
ATOM 730 C CA . LEU A 1 91 ? -8.316 -2.703 13.902 1.00 96.50 91 LEU A CA 1
ATOM 731 C C . LEU A 1 91 ? -7.351 -1.529 13.678 1.00 96.50 91 LEU A C 1
ATOM 733 O O . LEU A 1 91 ? -6.476 -1.605 12.816 1.00 96.50 91 LEU A O 1
ATOM 737 N N . ALA A 1 92 ? -7.445 -0.477 14.494 1.00 95.00 92 ALA A N 1
ATOM 738 C CA . ALA A 1 92 ? -6.540 0.667 14.427 1.00 95.00 92 ALA A CA 1
ATOM 739 C C . ALA A 1 92 ? -5.078 0.278 14.702 1.00 95.00 92 ALA A C 1
ATOM 741 O O . ALA A 1 92 ? -4.158 0.870 14.133 1.00 95.00 92 ALA A O 1
ATOM 742 N N . GLN A 1 93 ? -4.835 -0.705 15.572 1.00 95.56 93 GLN A N 1
ATOM 743 C CA . GLN A 1 93 ? -3.494 -1.239 15.814 1.00 95.56 93 GLN A CA 1
ATOM 744 C C . GLN A 1 93 ? -2.980 -2.052 14.617 1.00 95.56 93 GLN A C 1
ATOM 746 O O . GLN A 1 93 ? -1.828 -1.883 14.215 1.00 95.56 93 GLN A O 1
ATOM 751 N N . ALA A 1 94 ? -3.828 -2.892 14.018 1.00 94.88 94 ALA A N 1
ATOM 752 C CA . ALA A 1 94 ? -3.474 -3.675 12.838 1.00 94.88 94 ALA A CA 1
ATOM 753 C C . ALA A 1 94 ? -3.113 -2.777 11.643 1.00 94.88 94 ALA A C 1
ATOM 755 O O . ALA A 1 94 ? -2.069 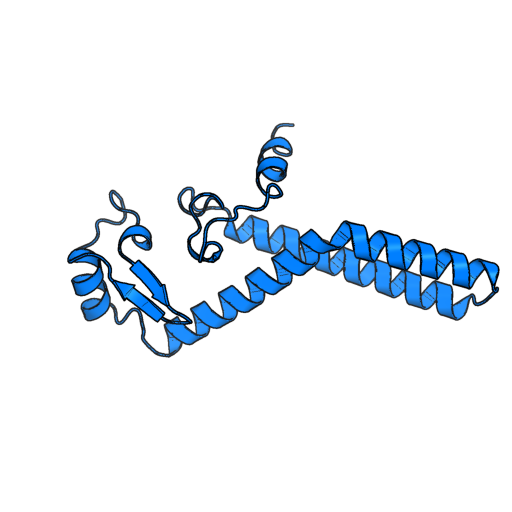-2.976 11.020 1.00 94.88 94 ALA A O 1
ATOM 756 N N . LEU A 1 95 ? -3.918 -1.743 11.377 1.00 93.25 95 LEU A N 1
ATOM 757 C CA . LEU A 1 95 ? -3.675 -0.783 10.297 1.00 93.25 95 LEU A CA 1
ATOM 758 C C . LEU A 1 95 ? -2.412 0.051 10.530 1.00 93.25 95 LEU A C 1
ATOM 760 O O . LEU A 1 95 ? -1.626 0.231 9.603 1.00 93.25 95 LEU A O 1
ATOM 764 N N . ARG A 1 96 ? -2.135 0.469 11.774 1.00 93.25 96 ARG A N 1
ATOM 765 C CA . ARG A 1 96 ? -0.846 1.099 12.126 1.00 93.25 96 ARG A CA 1
ATOM 766 C C . ARG A 1 96 ? 0.334 0.175 11.836 1.00 93.25 96 ARG A C 1
ATOM 768 O O . ARG A 1 96 ? 1.321 0.605 11.240 1.00 93.25 96 ARG A O 1
ATOM 775 N N . GLY A 1 97 ? 0.219 -1.103 12.196 1.00 93.75 97 GLY A N 1
ATOM 776 C CA . GLY A 1 97 ? 1.226 -2.110 11.866 1.00 93.75 97 GLY A CA 1
ATOM 777 C C . GLY A 1 97 ? 1.419 -2.285 10.355 1.00 93.75 97 GLY A C 1
ATOM 778 O O . GLY A 1 97 ? 2.550 -2.422 9.888 1.00 93.75 97 GLY A O 1
ATOM 779 N N . GLN A 1 98 ? 0.337 -2.245 9.576 1.00 93.38 98 GLN A N 1
ATOM 780 C CA . GLN A 1 98 ? 0.390 -2.326 8.115 1.00 93.38 98 GLN A CA 1
ATOM 781 C C . GLN A 1 98 ? 1.036 -1.086 7.488 1.00 93.38 98 GLN A C 1
ATOM 783 O O . GLN A 1 98 ? 1.888 -1.229 6.610 1.00 93.38 98 GLN A O 1
ATOM 788 N N . ALA A 1 99 ? 0.700 0.112 7.960 1.00 91.94 99 ALA A N 1
ATOM 789 C CA . ALA A 1 99 ? 1.293 1.347 7.466 1.00 91.94 99 ALA A CA 1
ATOM 790 C C . ALA A 1 99 ? 2.790 1.422 7.790 1.00 91.94 99 ALA A C 1
ATOM 792 O O . ALA A 1 99 ? 3.598 1.765 6.931 1.00 91.94 99 ALA A O 1
ATOM 793 N N . GLN A 1 100 ? 3.203 0.981 8.983 1.00 92.69 100 GLN A N 1
ATOM 794 C CA . GLN A 1 100 ? 4.621 0.875 9.328 1.00 92.69 100 GLN A CA 1
ATOM 795 C C . GLN A 1 100 ? 5.372 -0.119 8.428 1.00 92.69 100 GLN A C 1
ATOM 797 O O . GLN A 1 100 ? 6.485 0.167 7.989 1.00 92.69 100 GLN A O 1
ATOM 802 N N . LYS A 1 101 ? 4.779 -1.283 8.130 1.00 91.56 101 LYS A N 1
ATOM 803 C CA . LYS A 1 101 ? 5.359 -2.242 7.173 1.00 91.56 101 LYS A CA 1
ATOM 804 C C . LYS A 1 101 ? 5.460 -1.643 5.771 1.00 91.56 101 LYS A C 1
ATOM 806 O O . LYS A 1 101 ? 6.481 -1.829 5.121 1.00 91.56 101 LYS A O 1
ATOM 811 N N . SER A 1 102 ? 4.439 -0.905 5.345 1.00 90.38 102 SER A N 1
ATOM 812 C CA . SER A 1 102 ? 4.394 -0.236 4.042 1.00 90.38 102 SER A CA 1
ATOM 813 C C . SER A 1 102 ? 5.476 0.840 3.926 1.00 90.38 102 SER A C 1
ATOM 815 O O . SER A 1 102 ? 6.188 0.864 2.930 1.00 90.38 102 SER A O 1
ATOM 817 N N . ARG A 1 103 ? 5.700 1.652 4.971 1.00 88.31 103 ARG A N 1
ATOM 818 C CA . ARG A 1 103 ? 6.822 2.611 5.031 1.00 88.31 103 ARG A CA 1
ATOM 819 C C . ARG A 1 103 ? 8.175 1.922 4.873 1.00 88.31 103 ARG A C 1
ATOM 821 O O . ARG A 1 103 ? 8.936 2.282 3.986 1.00 88.31 103 ARG A O 1
ATOM 828 N N . LYS A 1 104 ? 8.436 0.875 5.665 1.00 86.62 104 LYS A N 1
ATOM 829 C CA . LYS A 1 104 ? 9.686 0.099 5.578 1.00 86.62 104 LYS A CA 1
ATOM 830 C C . LYS A 1 104 ? 9.885 -0.535 4.202 1.00 86.62 104 LYS A C 1
ATOM 832 O O . LYS A 1 104 ? 11.002 -0.586 3.695 1.00 86.62 104 LYS A O 1
ATOM 837 N N . ALA A 1 105 ? 8.803 -1.032 3.603 1.00 84.56 105 ALA A N 1
ATOM 838 C CA . ALA A 1 105 ? 8.842 -1.555 2.248 1.00 84.56 105 ALA A CA 1
ATOM 839 C C . ALA A 1 105 ? 9.235 -0.440 1.270 1.00 84.56 105 ALA A C 1
ATOM 841 O O . ALA A 1 105 ? 10.224 -0.594 0.567 1.00 84.56 105 ALA A O 1
ATOM 842 N N . LEU A 1 106 ? 8.559 0.709 1.288 1.00 82.44 106 LEU A N 1
ATOM 843 C CA . LEU A 1 106 ? 8.878 1.847 0.418 1.00 82.44 106 LEU A CA 1
ATOM 844 C C . LEU A 1 106 ? 10.318 2.360 0.604 1.00 82.44 106 LEU A C 1
ATOM 846 O O . LEU A 1 106 ? 11.004 2.604 -0.386 1.00 82.44 106 LEU A O 1
ATOM 850 N N . GLU A 1 107 ? 10.819 2.433 1.838 1.00 80.06 107 GLU A N 1
ATOM 851 C CA . GLU A 1 107 ? 12.219 2.771 2.138 1.00 80.06 107 GLU A CA 1
ATOM 852 C C . GLU A 1 107 ? 13.199 1.789 1.474 1.00 80.06 107 GLU A C 1
ATOM 854 O O . GLU A 1 107 ? 14.195 2.208 0.889 1.00 80.06 107 GLU A O 1
ATOM 859 N N . SER A 1 108 ? 12.895 0.486 1.487 1.00 71.69 108 SER A N 1
ATOM 860 C CA . SER A 1 108 ? 13.730 -0.540 0.840 1.00 71.69 108 SER A CA 1
ATOM 861 C C . SER A 1 108 ? 13.745 -0.471 -0.693 1.00 71.69 108 SER A C 1
ATOM 863 O O . SER A 1 108 ? 14.662 -1.002 -1.318 1.00 71.69 108 SER A O 1
ATOM 865 N N . TYR A 1 109 ? 12.764 0.204 -1.301 1.00 66.00 109 TYR A N 1
ATOM 866 C CA . TYR A 1 109 ? 12.731 0.502 -2.737 1.00 66.00 109 TYR A CA 1
ATOM 867 C C . TYR A 1 109 ? 13.463 1.809 -3.093 1.00 66.00 109 TYR A C 1
ATOM 869 O O . TYR A 1 109 ? 13.744 2.043 -4.264 1.00 66.00 109 TYR A O 1
ATOM 877 N N . SER A 1 110 ? 13.834 2.623 -2.100 1.00 55.91 110 SER A N 1
ATOM 878 C CA . SER A 1 110 ? 14.543 3.899 -2.266 1.00 55.91 110 SER A CA 1
ATOM 879 C C . SER A 1 110 ? 16.058 3.836 -2.615 1.00 55.91 110 SER A C 1
ATOM 881 O O . SER A 1 110 ? 16.598 4.881 -2.982 1.00 55.91 110 SER A O 1
ATOM 883 N N . PRO A 1 111 ? 16.823 2.713 -2.563 1.00 47.25 111 PRO A N 1
ATOM 884 C CA . PRO A 1 111 ? 18.286 2.795 -2.630 1.00 47.25 111 PRO A CA 1
ATOM 885 C C . PRO A 1 111 ? 18.871 2.750 -4.055 1.00 47.25 111 PRO A C 1
ATOM 887 O O . PRO A 1 111 ? 19.988 2.272 -4.244 1.00 47.25 111 PRO A O 1
ATOM 890 N N . VAL A 1 112 ? 18.172 3.286 -5.062 1.00 45.56 112 VAL A N 1
ATOM 891 C CA . VAL A 1 112 ? 18.787 3.629 -6.355 1.00 45.56 112 VAL A CA 1
ATOM 892 C C . VAL A 1 112 ? 18.657 5.143 -6.551 1.00 45.56 112 VAL A C 1
ATOM 894 O O . VAL A 1 112 ? 17.546 5.644 -6.695 1.00 45.56 112 VAL A O 1
ATOM 897 N N . PRO A 1 113 ? 19.760 5.915 -6.586 1.00 42.19 113 PRO A N 1
ATOM 898 C CA . PRO A 1 113 ? 19.726 7.378 -6.739 1.00 42.19 113 PRO A CA 1
ATOM 899 C C . PRO A 1 113 ? 18.977 7.890 -7.988 1.00 42.19 113 PRO A C 1
ATOM 901 O O . PRO A 1 113 ? 18.589 9.060 -8.039 1.00 42.19 113 PRO A O 1
ATOM 9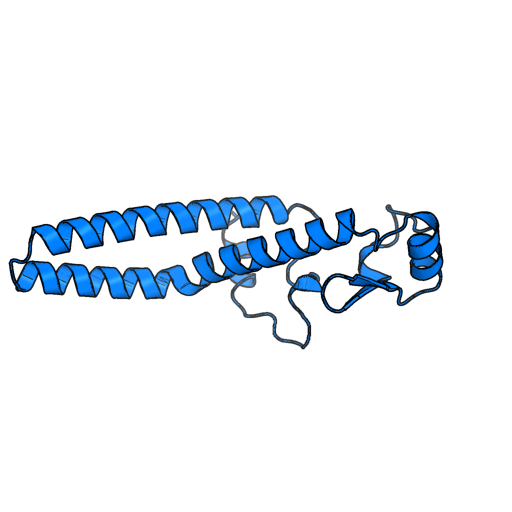04 N N . ALA A 1 114 ? 18.768 7.027 -8.989 1.00 43.91 114 ALA A N 1
ATOM 905 C CA . ALA A 1 114 ? 17.975 7.292 -10.190 1.00 43.91 114 ALA A CA 1
ATOM 906 C C . ALA A 1 114 ? 16.454 7.096 -9.998 1.00 43.91 114 ALA A C 1
ATOM 908 O O . ALA A 1 114 ? 15.691 7.680 -10.758 1.00 43.91 114 ALA A O 1
ATOM 909 N N . ASP A 1 115 ?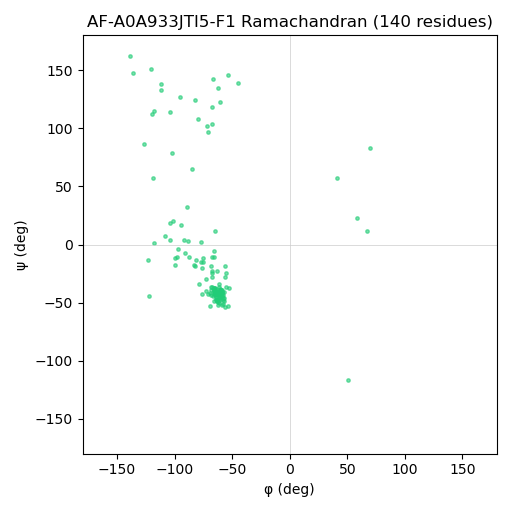 16.018 6.380 -8.956 1.00 45.03 115 ASP A N 1
ATOM 910 C CA . ASP A 1 115 ? 14.610 6.083 -8.637 1.00 45.03 115 ASP A CA 1
ATOM 911 C C . ASP A 1 115 ? 14.001 7.074 -7.634 1.00 45.03 115 ASP A C 1
ATOM 913 O O . ASP A 1 115 ? 12.934 6.825 -7.064 1.00 45.03 115 ASP A O 1
ATOM 917 N N . ARG A 1 116 ? 14.643 8.241 -7.435 1.00 42.97 116 ARG A N 1
ATOM 918 C CA . ARG A 1 116 ? 14.007 9.371 -6.738 1.00 42.97 116 ARG A CA 1
ATOM 919 C C . ARG A 1 116 ? 12.588 9.538 -7.290 1.00 42.97 116 ARG A C 1
ATOM 921 O O . ARG A 1 116 ? 12.419 9.464 -8.503 1.00 42.97 116 ARG A O 1
ATOM 928 N N . PRO A 1 117 ? 11.566 9.814 -6.471 1.00 44.41 117 PRO A N 1
ATOM 929 C CA . PRO A 1 117 ? 10.203 9.948 -6.976 1.00 44.41 117 PRO A CA 1
ATOM 930 C C . PRO A 1 117 ? 10.032 10.994 -8.080 1.00 44.41 117 PRO A C 1
ATOM 932 O O . PRO A 1 117 ? 9.194 10.829 -8.956 1.00 44.41 117 PRO A O 1
ATOM 935 N N . SER A 1 118 ? 10.887 12.020 -8.090 1.00 45.69 118 SER A N 1
ATOM 936 C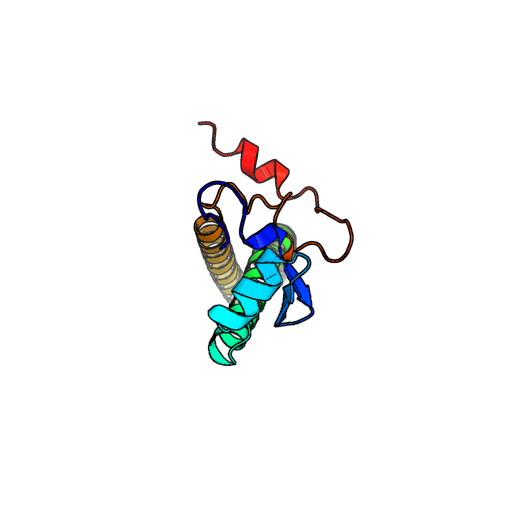 CA . SER A 1 118 ? 10.986 13.010 -9.168 1.00 45.69 118 SER A CA 1
ATOM 937 C C . SER A 1 118 ? 11.513 12.465 -10.504 1.00 45.69 118 SER A C 1
ATOM 939 O O . SER A 1 118 ? 11.458 13.160 -11.513 1.00 45.69 118 SER A O 1
ATOM 941 N N . LYS A 1 119 ? 12.029 11.235 -10.517 1.00 42.03 119 LYS A N 1
ATOM 942 C CA . LYS A 1 119 ? 12.582 10.499 -11.663 1.00 42.03 119 LYS A CA 1
ATOM 943 C C . LYS A 1 119 ? 11.895 9.145 -11.902 1.00 42.03 119 LYS A C 1
ATOM 945 O O . LYS A 1 119 ? 12.055 8.557 -12.969 1.00 42.03 119 LYS A O 1
ATOM 950 N N . CYS A 1 120 ? 11.103 8.658 -10.945 1.00 46.59 120 CYS A N 1
ATOM 951 C CA . CYS A 1 120 ? 10.364 7.406 -11.054 1.00 46.59 120 CYS A CA 1
ATOM 952 C C . CYS A 1 120 ? 9.210 7.536 -12.065 1.00 46.59 120 CYS A C 1
ATOM 954 O O . CYS A 1 120 ? 8.103 7.968 -11.737 1.00 46.59 120 CYS A O 1
ATOM 956 N N . ARG A 1 121 ? 9.441 7.095 -13.309 1.00 51.16 121 ARG A N 1
ATOM 957 C CA . ARG A 1 121 ? 8.413 7.064 -14.372 1.00 51.16 121 ARG A CA 1
ATOM 958 C C . ARG A 1 121 ? 7.272 6.079 -14.092 1.00 51.16 121 ARG A C 1
ATOM 960 O O . ARG A 1 121 ? 6.254 6.110 -14.772 1.00 51.16 121 ARG A O 1
ATOM 967 N N . CYS A 1 122 ? 7.404 5.219 -13.081 1.00 46.41 122 CYS A N 1
ATOM 968 C CA . CYS A 1 122 ? 6.349 4.290 -12.677 1.00 46.41 122 CYS A CA 1
ATOM 969 C C . CYS A 1 122 ? 5.126 5.000 -12.080 1.00 46.41 122 CYS A C 1
ATOM 971 O O . CYS A 1 122 ? 4.047 4.410 -12.093 1.00 46.41 122 CYS A O 1
ATOM 973 N N . ILE A 1 123 ? 5.310 6.221 -11.561 1.00 48.47 123 ILE A N 1
ATOM 974 C CA . ILE A 1 123 ? 4.278 7.041 -10.905 1.00 48.47 123 ILE A CA 1
ATOM 975 C C . ILE A 1 123 ? 3.713 8.110 -11.868 1.00 48.47 123 ILE A C 1
ATOM 977 O O . ILE A 1 123 ? 2.625 8.623 -11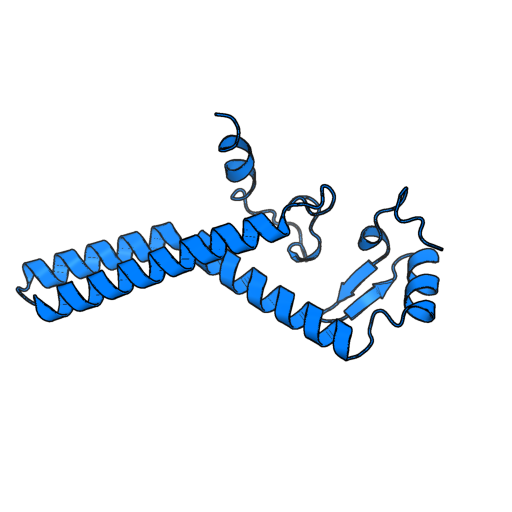.640 1.00 48.47 123 ILE A O 1
ATOM 981 N N . GLY A 1 124 ? 4.410 8.420 -12.968 1.00 42.09 124 GLY A N 1
ATOM 982 C CA . GLY A 1 124 ? 4.164 9.611 -13.789 1.00 42.09 124 GLY A CA 1
ATOM 983 C C . GLY A 1 124 ? 3.754 9.347 -15.237 1.00 42.09 124 GLY A C 1
ATOM 984 O O . GLY A 1 124 ? 4.394 9.869 -16.146 1.00 42.09 124 GLY A O 1
ATOM 985 N N . GLY A 1 125 ? 2.674 8.597 -15.457 1.00 37.84 125 GLY A N 1
ATOM 986 C CA . GLY A 1 125 ? 1.814 8.906 -16.602 1.00 37.84 125 GLY A CA 1
ATOM 987 C C . GLY A 1 125 ? 1.068 10.194 -16.256 1.00 37.84 125 GLY A C 1
ATOM 988 O O . GLY A 1 125 ? 0.161 10.152 -15.436 1.00 37.84 125 GLY A O 1
ATOM 989 N N . ASP A 1 126 ? 1.525 11.316 -16.810 1.00 39.34 126 ASP A N 1
ATOM 990 C CA . ASP A 1 126 ? 1.024 12.686 -16.623 1.00 39.34 126 ASP A CA 1
ATOM 991 C C . ASP A 1 126 ? 1.258 13.333 -15.238 1.00 39.34 126 ASP A C 1
ATOM 993 O O . ASP A 1 126 ? 0.392 13.427 -14.375 1.00 39.34 126 ASP A O 1
ATOM 997 N N . GLY A 1 127 ? 2.461 13.889 -15.062 1.00 40.22 127 GLY A N 1
ATOM 998 C CA . GLY A 1 127 ? 2.612 15.283 -14.614 1.00 40.22 127 GLY A CA 1
ATOM 999 C C . GLY A 1 127 ? 2.192 15.713 -13.200 1.00 40.22 127 GLY A C 1
ATOM 1000 O O . GLY A 1 127 ? 2.190 16.916 -12.954 1.00 40.22 127 GLY A O 1
ATOM 1001 N N . ALA A 1 128 ? 1.887 14.820 -12.258 1.00 38.47 128 ALA A N 1
ATOM 1002 C CA . ALA A 1 128 ? 1.591 15.213 -10.875 1.00 38.47 128 ALA A CA 1
ATOM 1003 C C . ALA A 1 128 ? 2.459 14.451 -9.862 1.00 38.47 128 ALA A C 1
ATOM 1005 O O . ALA A 1 128 ? 2.061 13.431 -9.303 1.00 38.47 128 ALA A O 1
ATOM 1006 N N . ILE A 1 129 ? 3.654 14.980 -9.583 1.00 42.59 129 ILE A N 1
ATOM 1007 C CA . ILE A 1 129 ? 4.364 14.653 -8.342 1.00 42.59 129 ILE A CA 1
ATOM 1008 C C . ILE A 1 129 ? 3.534 15.270 -7.215 1.00 42.59 129 ILE A C 1
ATOM 1010 O O . ILE A 1 129 ? 3.525 16.484 -7.024 1.00 42.59 129 ILE A O 1
ATOM 1014 N N . SER A 1 130 ? 2.788 14.434 -6.496 1.00 41.06 130 SER A N 1
ATOM 1015 C CA . SER A 1 130 ? 2.108 14.858 -5.276 1.00 41.06 130 SER A CA 1
ATOM 1016 C C . SER A 1 130 ? 3.175 15.297 -4.251 1.00 41.06 130 SER A C 1
ATOM 1018 O O . SER A 1 130 ? 4.161 14.572 -4.084 1.00 41.06 130 SER A O 1
ATOM 1020 N N . PRO A 1 131 ? 3.022 16.441 -3.551 1.00 38.78 131 PRO A N 1
ATOM 1021 C CA . PRO A 1 131 ? 4.047 17.078 -2.693 1.00 38.78 131 PRO A CA 1
ATOM 1022 C C . PRO A 1 131 ? 4.462 16.264 -1.447 1.00 38.78 131 PRO A C 1
ATOM 1024 O O . PRO A 1 131 ? 5.153 16.743 -0.552 1.00 38.78 131 PRO A O 1
ATOM 1027 N N . ILE A 1 132 ? 4.057 15.001 -1.375 1.00 43.91 132 ILE A N 1
ATOM 1028 C CA . ILE A 1 132 ? 4.200 14.125 -0.215 1.00 43.91 132 ILE A CA 1
ATOM 1029 C C . ILE A 1 132 ? 5.612 13.519 -0.136 1.00 43.91 132 ILE A C 1
ATOM 1031 O O . ILE A 1 132 ? 6.006 13.005 0.902 1.00 43.91 132 ILE A O 1
ATOM 1035 N N . LEU A 1 133 ? 6.416 13.619 -1.200 1.00 41.31 133 LEU A N 1
ATOM 1036 C CA . LEU A 1 133 ? 7.772 13.055 -1.234 1.00 41.31 133 LEU A CA 1
ATOM 1037 C C . LEU A 1 133 ? 8.883 14.070 -0.928 1.00 41.31 133 LEU A C 1
ATOM 1039 O O . LEU A 1 133 ? 10.006 13.655 -0.652 1.00 41.31 133 LEU A O 1
ATOM 1043 N N . GLU A 1 134 ? 8.578 15.370 -0.873 1.00 39.88 134 GLU A N 1
ATOM 1044 C CA . GLU A 1 134 ? 9.519 16.375 -0.348 1.00 39.88 134 GLU A CA 1
ATOM 1045 C C . GLU A 1 134 ? 9.660 16.282 1.178 1.00 39.88 134 GLU A C 1
ATOM 1047 O O . GLU A 1 134 ? 10.742 16.504 1.718 1.00 39.88 134 GLU A O 1
ATOM 1052 N N . SER A 1 135 ? 8.610 15.846 1.880 1.00 43.16 135 SER A N 1
ATOM 1053 C CA . SER A 1 135 ? 8.602 15.726 3.345 1.00 43.16 135 SER A CA 1
ATOM 1054 C 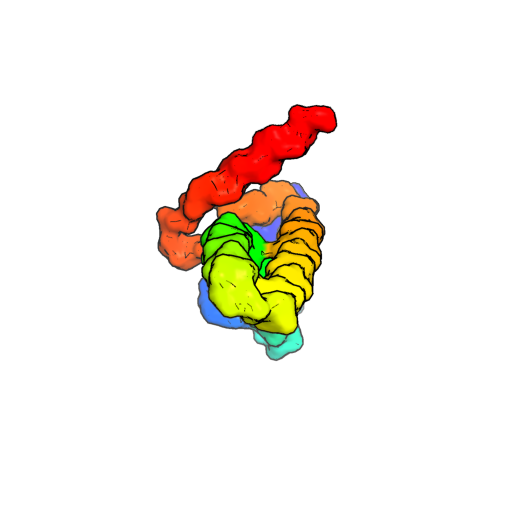C . SER A 1 135 ? 9.396 14.529 3.882 1.00 43.16 135 SER A C 1
ATOM 1056 O O . SER A 1 135 ? 9.748 14.519 5.059 1.00 43.16 135 SER A O 1
ATOM 1058 N N . PHE A 1 136 ? 9.756 13.549 3.044 1.00 42.09 136 PHE A N 1
ATOM 1059 C CA . PHE A 1 136 ? 10.640 12.447 3.454 1.00 42.09 136 PHE A CA 1
ATOM 1060 C C . PHE A 1 136 ? 12.132 12.808 3.378 1.00 42.09 136 PHE A C 1
ATOM 1062 O O . PHE A 1 136 ? 12.943 12.151 4.025 1.00 42.09 136 PHE A O 1
ATOM 1069 N N . SER A 1 137 ? 12.510 13.869 2.650 1.00 39.28 137 SER A N 1
ATOM 1070 C CA . SER A 1 137 ? 13.903 14.345 2.607 1.00 39.28 137 SER A CA 1
ATOM 1071 C C . SER A 1 137 ? 14.309 15.115 3.866 1.00 39.28 137 SER A C 1
ATOM 1073 O O . SER A 1 137 ? 15.499 15.248 4.129 1.00 39.28 137 SER A O 1
ATOM 1075 N N . THR A 1 138 ? 13.351 15.633 4.638 1.00 37.41 138 THR A N 1
ATOM 1076 C CA . THR A 1 138 ? 13.620 16.474 5.819 1.00 37.41 138 THR A CA 1
ATOM 1077 C C . THR A 1 138 ? 13.730 15.671 7.121 1.00 37.41 138 THR A C 1
ATOM 1079 O O . THR A 1 138 ? 14.078 16.226 8.154 1.00 37.41 138 THR A O 1
ATOM 1082 N N . VAL A 1 139 ? 13.440 14.365 7.099 1.00 38.81 139 VAL A N 1
ATOM 1083 C CA . VAL A 1 139 ? 13.378 13.520 8.312 1.00 38.81 139 VAL A CA 1
ATOM 1084 C C . VAL A 1 139 ? 14.683 12.736 8.556 1.00 38.81 139 VAL A C 1
ATOM 1086 O O . VAL A 1 139 ? 14.816 12.073 9.578 1.00 38.81 139 VAL A O 1
ATOM 1089 N N . VAL A 1 140 ? 15.673 12.825 7.658 1.00 37.91 140 VAL A N 1
ATOM 1090 C CA . VAL A 1 140 ? 16.938 12.058 7.750 1.00 37.91 140 VAL A CA 1
ATOM 1091 C C . VAL A 1 140 ? 18.136 12.907 8.222 1.00 37.91 140 VAL A C 1
ATOM 1093 O O . VAL A 1 140 ? 19.239 12.388 8.349 1.00 37.91 140 VAL A O 1
ATOM 1096 N N . GLU A 1 141 ? 17.941 14.181 8.570 1.00 34.72 141 GLU A N 1
ATOM 1097 C CA . GLU A 1 141 ? 18.959 14.975 9.281 1.00 34.72 141 GLU A CA 1
ATOM 1098 C C . GLU A 1 141 ? 18.623 15.087 10.778 1.00 34.72 141 GLU A C 1
ATOM 1100 O O . GLU A 1 141 ? 18.110 16.107 11.239 1.00 34.72 141 GLU A O 1
ATOM 1105 N N . ILE A 1 142 ? 18.909 14.020 11.534 1.00 38.91 142 ILE A N 1
ATOM 1106 C CA . ILE A 1 142 ? 19.273 14.072 12.965 1.00 38.91 142 ILE A CA 1
ATOM 1107 C C . ILE A 1 142 ? 20.463 13.140 13.179 1.00 38.91 142 ILE A C 1
ATOM 1109 O O . ILE A 1 142 ? 20.360 11.963 12.763 1.00 38.91 142 ILE A O 1
#

Solvent-accessible surface area (backbone atoms only — not comparable to full-atom values): 8306 Å² total; per-residue (Å²): 124,79,49,84,89,80,49,64,76,67,78,25,42,46,75,55,91,62,38,72,43,55,76,39,74,55,25,46,53,45,40,69,76,61,51,62,64,39,72,67,54,22,53,51,51,44,50,51,49,55,53,49,52,54,30,49,53,44,53,74,44,39,68,57,56,53,50,54,48,50,54,52,28,53,53,24,51,76,70,65,36,55,70,58,25,50,54,48,50,53,49,54,52,53,50,50,53,49,28,54,51,26,50,55,50,56,56,70,68,53,86,42,92,70,54,42,76,96,57,32,67,91,75,47,83,74,88,65,86,66,80,73,65,64,64,64,69,69,72,73,82,122

Foldseek 3Di:
DDDVVPDPLVVQFADDQLDTDGPDPVNVVCCVVVVCVDPVNSVVSNVVLVLLVVLCVLQVCLVVVLVVLVVVLVVCVVVVVVVSNVVSVVVNVVSVVSNVVSVVVVVVVPPDPCCQVVNPSSVDPDDDPDCPSVVVVVPPPD

Nearest PDB structures (foldseek):
  6zw6-assembly1_A  TM=6.828E-01  e=9.020E+00  Nostoc punctiforme

Radius of gyration: 20.77 Å; Cα contacts (8 Å, |Δi|>4): 94; chains: 1; bounding box: 50×31×57 Å

pLDDT: mean 75.59, std 21.01, range [34.72, 98.19]

Secondary structure (DSSP, 8-state):
---TTTS-GGGGEEEETTEEEE-SHHHHHHHHHHTTT-HHHHHHHHHHHHHHHHHHHHHHTHHHHHHHHHHHHHHHHHTT-HHHHHHHHHHHHHHHHHHHHHHHHHHHH---TT--TTT-TTT-SSS---GGGTTTSSSS--

Sequence (142 aa):
MLDPSVDSPADHYVREADELKPTSPEGEYTSQVYDINEPRKRALRKRRFEELTSWIDCVLNEAQWQKDLSLAIEAALQASETDKALRLSQLAQALRGQAQKSRKALESYSPVPADRPSKCRCIGGDGAISPILESFSTVVEI